Protein AF-A0A396E9T5-F1 (afdb_monomer_lite)

Structure (mmCIF, N/CA/C/O backbone):
data_AF-A0A396E9T5-F1
#
_entry.id   AF-A0A396E9T5-F1
#
loop_
_atom_site.group_PDB
_atom_site.id
_atom_site.type_symbol
_atom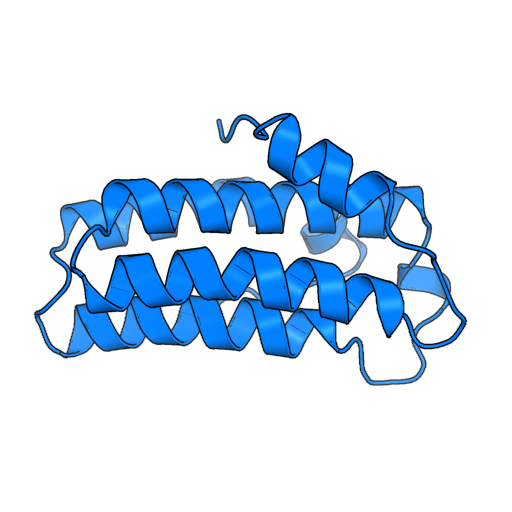_site.label_atom_id
_atom_site.label_alt_id
_atom_site.label_comp_id
_atom_site.label_asym_id
_atom_site.label_entity_id
_atom_site.label_seq_id
_atom_site.pdbx_PDB_ins_code
_atom_site.Cartn_x
_atom_site.Cartn_y
_atom_site.Cartn_z
_atom_site.occupancy
_atom_site.B_iso_or_equiv
_atom_site.auth_seq_id
_atom_site.auth_comp_id
_atom_site.auth_asym_id
_atom_site.auth_atom_id
_atom_site.pdbx_PDB_model_num
ATOM 1 N N . MET A 1 1 ? -11.640 -7.663 -6.230 1.00 77.06 1 MET A N 1
ATOM 2 C CA . MET A 1 1 ? -10.833 -7.349 -7.421 1.00 77.06 1 MET A CA 1
ATOM 3 C C . MET A 1 1 ? -10.548 -5.865 -7.459 1.00 77.06 1 MET A C 1
ATOM 5 O O . MET A 1 1 ? -11.413 -5.069 -7.816 1.00 77.06 1 MET A O 1
ATOM 9 N N . ILE A 1 2 ? -9.336 -5.508 -7.057 1.00 92.12 2 ILE A N 1
ATOM 10 C CA . ILE A 1 2 ? -8.814 -4.145 -7.080 1.00 92.12 2 ILE A CA 1
ATOM 11 C C . ILE A 1 2 ? -8.676 -3.718 -8.543 1.00 92.12 2 ILE A C 1
ATOM 13 O O . ILE A 1 2 ? -7.995 -4.376 -9.333 1.00 92.12 2 ILE A O 1
ATOM 17 N N . THR A 1 3 ? -9.341 -2.627 -8.913 1.00 94.75 3 THR A N 1
ATOM 18 C CA . THR A 1 3 ? -9.238 -2.033 -10.252 1.00 94.75 3 THR A CA 1
ATOM 19 C C . THR A 1 3 ? -8.323 -0.825 -10.173 1.00 94.75 3 THR A C 1
ATOM 21 O O . THR A 1 3 ? -8.608 0.080 -9.394 1.00 94.75 3 THR A O 1
ATOM 24 N N . ILE A 1 4 ? -7.245 -0.808 -10.959 1.00 94.25 4 ILE A N 1
ATOM 25 C CA . ILE A 1 4 ? -6.269 0.287 -10.955 1.00 94.25 4 ILE A CA 1
ATOM 26 C C . ILE A 1 4 ? -6.913 1.560 -11.514 1.00 94.25 4 ILE A C 1
ATOM 28 O O . ILE A 1 4 ? -7.526 1.551 -12.587 1.00 94.25 4 ILE A O 1
ATOM 32 N N . ASN A 1 5 ? -6.751 2.664 -10.786 1.00 94.06 5 ASN A N 1
ATOM 33 C CA . ASN A 1 5 ? -7.133 3.988 -11.254 1.00 94.06 5 ASN A CA 1
ATOM 34 C C . ASN A 1 5 ? -6.168 4.445 -12.360 1.00 94.06 5 ASN A C 1
ATOM 36 O O . ASN A 1 5 ? -4.954 4.440 -12.174 1.00 94.06 5 ASN A O 1
ATOM 40 N N . GLN A 1 6 ? -6.708 4.862 -13.505 1.00 93.94 6 GLN A N 1
ATOM 41 C CA . GLN A 1 6 ? -5.909 5.258 -14.668 1.00 93.94 6 GLN A CA 1
ATOM 42 C C . GLN A 1 6 ? -5.005 6.470 -14.404 1.00 93.94 6 GLN A C 1
ATOM 44 O O . GLN A 1 6 ? -3.943 6.562 -15.010 1.00 93.94 6 GLN A O 1
ATOM 49 N N . GLU A 1 7 ? -5.379 7.377 -13.498 1.00 91.31 7 GLU A N 1
ATOM 50 C CA . GLU A 1 7 ? -4.523 8.515 -13.142 1.00 91.31 7 GLU A CA 1
ATOM 51 C C . GLU A 1 7 ? -3.326 8.083 -12.281 1.00 91.31 7 GLU A C 1
ATOM 53 O O . GLU A 1 7 ? -2.225 8.586 -12.492 1.00 91.31 7 GLU A O 1
ATOM 58 N N . ILE A 1 8 ? -3.510 7.101 -11.385 1.00 91.75 8 ILE A N 1
ATOM 59 C CA . ILE A 1 8 ? -2.404 6.479 -10.632 1.00 91.75 8 ILE A CA 1
ATOM 60 C C . ILE A 1 8 ? -1.446 5.804 -11.614 1.00 91.75 8 ILE A C 1
ATOM 62 O O . ILE A 1 8 ? -0.253 6.095 -11.628 1.00 91.75 8 ILE A O 1
ATOM 66 N N . GLU A 1 9 ? -1.992 4.955 -12.488 1.00 93.81 9 GLU A N 1
ATOM 67 C CA . GLU A 1 9 ? -1.218 4.208 -13.480 1.00 93.81 9 GLU A CA 1
ATOM 68 C C . GLU A 1 9 ? -0.432 5.128 -14.417 1.00 93.81 9 GLU A C 1
ATOM 70 O O . GLU A 1 9 ? 0.715 4.853 -14.755 1.00 93.81 9 GLU A O 1
ATOM 75 N N . LYS A 1 10 ? -1.043 6.237 -14.842 1.00 91.94 10 LYS A N 1
ATOM 76 C CA . LYS A 1 10 ? -0.395 7.231 -15.697 1.00 91.94 10 LYS A CA 1
ATOM 77 C C . LYS A 1 10 ? 0.764 7.929 -14.987 1.00 91.94 10 LYS A C 1
ATOM 79 O O . LYS A 1 10 ? 1.768 8.198 -15.640 1.00 91.94 10 LYS A O 1
ATOM 84 N N . GLY A 1 11 ? 0.622 8.231 -13.695 1.00 88.69 11 GLY A N 1
ATOM 85 C CA . GLY A 1 11 ? 1.704 8.789 -12.883 1.00 88.69 11 GLY A CA 1
ATOM 86 C C . GLY A 1 11 ? 2.874 7.816 -12.770 1.00 88.69 11 GLY A C 1
ATOM 87 O O . GLY A 1 11 ? 4.003 8.181 -13.079 1.00 88.69 11 GLY A O 1
ATOM 88 N N . ILE A 1 12 ? 2.576 6.561 -12.427 1.00 89.19 12 ILE A N 1
ATOM 89 C CA . ILE A 1 12 ? 3.561 5.484 -12.279 1.00 89.19 12 ILE A CA 1
ATOM 90 C C . ILE A 1 12 ? 4.307 5.213 -13.590 1.00 89.19 12 ILE A C 1
ATOM 92 O O . ILE A 1 12 ? 5.528 5.280 -13.618 1.00 89.19 12 ILE A O 1
ATOM 96 N N . LYS A 1 13 ? 3.596 5.038 -14.711 1.00 88.62 13 LYS A N 1
ATOM 97 C CA . LYS A 1 13 ? 4.210 4.815 -16.035 1.00 88.62 13 LYS A CA 1
ATOM 98 C C . LYS A 1 13 ? 5.076 5.965 -16.541 1.00 88.62 13 LYS A C 1
ATOM 100 O O . LYS A 1 13 ? 5.880 5.771 -17.449 1.00 88.62 13 LYS A O 1
ATOM 105 N N . ALA A 1 14 ? 4.840 7.179 -16.053 1.00 86.12 14 ALA A N 1
ATOM 106 C CA . ALA A 1 14 ? 5.623 8.343 -16.441 1.00 86.12 14 ALA A CA 1
ATOM 107 C C . ALA A 1 14 ? 6.923 8.470 -15.634 1.00 86.12 14 ALA A C 1
ATOM 109 O O . ALA A 1 14 ? 7.765 9.294 -15.999 1.00 86.12 14 ALA A O 1
ATOM 110 N N . ALA A 1 15 ? 7.079 7.695 -14.557 1.00 84.12 15 ALA A N 1
ATOM 111 C CA . ALA A 1 15 ? 8.257 7.734 -13.712 1.00 84.12 15 ALA A CA 1
ATOM 112 C C . ALA A 1 15 ? 9.485 7.190 -14.464 1.00 84.12 15 ALA A C 1
ATOM 114 O O . ALA A 1 15 ? 9.438 6.088 -15.014 1.00 84.12 15 ALA A O 1
ATOM 115 N N . PRO A 1 16 ? 10.596 7.941 -14.511 1.00 80.31 16 PRO A N 1
ATOM 116 C CA . PRO A 1 16 ? 11.861 7.412 -14.996 1.00 80.31 16 PRO A CA 1
ATOM 117 C C . PRO A 1 16 ? 12.357 6.261 -14.114 1.00 80.31 16 PRO A C 1
ATOM 119 O O . PRO A 1 16 ? 12.379 6.380 -12.891 1.00 80.31 16 PRO A O 1
ATOM 122 N N . LEU A 1 17 ? 12.825 5.187 -14.747 1.00 76.75 17 LEU A N 1
ATOM 123 C CA . LEU A 1 17 ? 13.604 4.143 -14.084 1.00 76.75 17 LEU A CA 1
ATOM 124 C C . LEU A 1 17 ? 15.075 4.563 -14.111 1.00 76.75 17 LEU A C 1
ATOM 126 O O . LEU A 1 17 ? 15.792 4.325 -15.086 1.00 76.75 17 LEU A O 1
ATOM 130 N N . ASP A 1 18 ? 15.495 5.292 -13.083 1.00 78.25 18 ASP A N 1
ATOM 131 C CA . ASP A 1 18 ? 16.912 5.551 -12.835 1.00 78.25 18 ASP A CA 1
ATOM 132 C C . ASP A 1 18 ? 17.555 4.386 -12.059 1.00 78.25 18 ASP A C 1
ATOM 134 O O . ASP A 1 18 ? 16.871 3.459 -11.627 1.00 78.25 18 ASP A O 1
ATOM 138 N N . ALA A 1 19 ? 18.887 4.396 -11.948 1.00 73.38 19 ALA A N 1
ATOM 139 C CA . ALA A 1 19 ? 19.651 3.270 -11.402 1.00 73.38 19 ALA A CA 1
ATOM 140 C C . ALA A 1 19 ? 19.263 2.905 -9.958 1.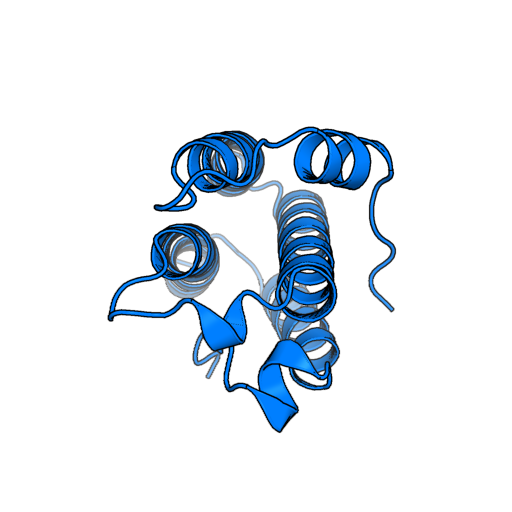00 73.38 19 ALA A C 1
ATOM 142 O O . ALA A 1 19 ? 19.372 1.737 -9.596 1.00 73.38 19 ALA A O 1
ATOM 143 N N . ASP A 1 20 ? 18.783 3.881 -9.183 1.00 74.00 20 ASP A N 1
ATOM 144 C CA . ASP A 1 20 ? 18.449 3.734 -7.762 1.00 74.00 20 ASP A CA 1
ATOM 145 C C . ASP A 1 20 ? 16.923 3.779 -7.509 1.00 74.00 20 ASP A C 1
ATOM 147 O O . ASP A 1 20 ? 16.462 3.689 -6.372 1.00 74.00 20 ASP A O 1
ATOM 151 N N . CYS A 1 21 ? 16.119 3.877 -8.576 1.00 78.31 21 CYS A N 1
ATOM 152 C CA . CYS A 1 21 ? 14.666 4.067 -8.541 1.00 78.31 21 CYS A CA 1
ATOM 153 C C . CYS A 1 21 ? 14.209 5.30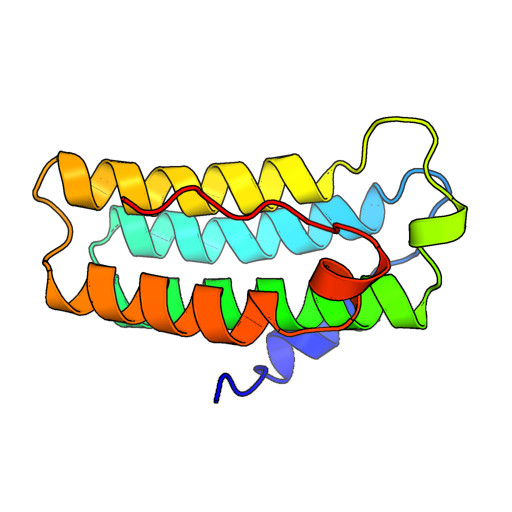3 -7.740 1.00 78.31 21 CYS A C 1
ATOM 155 O O . CYS A 1 21 ? 13.080 5.337 -7.242 1.00 78.31 21 CYS A O 1
ATOM 157 N N . ASP A 1 22 ? 15.046 6.336 -7.645 1.00 82.06 22 ASP A N 1
ATOM 158 C CA . ASP A 1 22 ? 14.768 7.559 -6.887 1.00 82.06 22 ASP A CA 1
ATOM 159 C C . ASP A 1 22 ? 13.563 8.298 -7.471 1.00 82.06 22 ASP A C 1
ATOM 161 O O . ASP A 1 22 ? 12.602 8.602 -6.759 1.00 82.06 22 ASP A O 1
ATOM 165 N N . SER A 1 23 ? 13.562 8.514 -8.789 1.00 85.00 23 SER A N 1
ATOM 166 C CA . SER A 1 23 ? 12.455 9.182 -9.482 1.00 85.00 23 SER A CA 1
ATOM 167 C C . SER A 1 23 ? 11.148 8.402 -9.340 1.00 85.00 23 SER A C 1
ATOM 169 O O . SER A 1 23 ? 10.069 8.992 -9.250 1.00 85.00 23 SER A O 1
ATOM 171 N N . PHE A 1 24 ? 11.229 7.070 -9.302 1.00 85.31 24 PHE A N 1
ATOM 172 C CA . PHE A 1 24 ? 10.057 6.229 -9.108 1.00 85.31 24 PHE A CA 1
ATOM 173 C C . PHE A 1 24 ? 9.531 6.330 -7.671 1.00 85.31 24 PHE A C 1
ATOM 175 O O . PHE A 1 24 ? 8.330 6.518 -7.459 1.00 85.31 24 PHE A O 1
ATOM 182 N N . ASN A 1 25 ? 10.427 6.326 -6.683 1.00 85.44 25 ASN A N 1
ATOM 183 C CA . ASN A 1 25 ? 10.072 6.515 -5.283 1.00 85.44 25 ASN A CA 1
ATOM 184 C C . ASN A 1 25 ? 9.488 7.903 -4.983 1.00 85.44 25 ASN A C 1
ATOM 186 O O . ASN A 1 25 ? 8.565 7.998 -4.175 1.00 85.44 25 ASN A O 1
ATOM 190 N N . GLU A 1 26 ? 9.945 8.969 -5.644 1.00 88.62 26 GLU A N 1
ATOM 191 C CA . GLU A 1 26 ? 9.333 10.301 -5.521 1.00 88.62 26 GLU A CA 1
ATOM 192 C C . GLU A 1 26 ? 7.864 10.298 -5.972 1.00 88.62 26 GLU A C 1
ATOM 194 O O . GLU A 1 26 ? 6.999 10.846 -5.282 1.00 88.62 26 GLU A O 1
ATOM 199 N N . VAL A 1 27 ? 7.560 9.636 -7.095 1.00 91.75 27 VAL A N 1
ATOM 200 C CA . VAL A 1 27 ? 6.183 9.516 -7.600 1.00 91.75 27 VAL A CA 1
ATOM 201 C C . VAL A 1 27 ? 5.309 8.738 -6.621 1.00 91.75 27 VAL A C 1
ATOM 203 O O . VAL A 1 27 ? 4.203 9.182 -6.305 1.00 91.75 27 VAL A O 1
ATOM 206 N N . ILE A 1 28 ? 5.791 7.602 -6.111 1.00 91.12 28 ILE A N 1
ATOM 207 C CA . ILE A 1 28 ? 5.023 6.804 -5.148 1.00 91.12 28 ILE A CA 1
ATOM 208 C C . ILE A 1 28 ? 4.846 7.548 -3.826 1.00 91.12 28 ILE A C 1
ATOM 210 O O . ILE A 1 28 ? 3.738 7.546 -3.298 1.00 91.12 28 ILE A O 1
ATOM 214 N N . SER A 1 29 ? 5.872 8.255 -3.347 1.00 91.25 29 SER A N 1
ATOM 215 C CA . SER A 1 29 ? 5.788 9.079 -2.135 1.00 91.25 29 SER A CA 1
ATOM 216 C C . SER A 1 29 ? 4.674 10.124 -2.253 1.00 91.25 29 SER A C 1
ATOM 218 O O . SER A 1 29 ? 3.802 10.202 -1.388 1.00 91.25 29 SER A O 1
ATOM 220 N N . ALA A 1 30 ? 4.624 10.849 -3.376 1.00 92.75 30 ALA A N 1
ATOM 221 C CA . ALA A 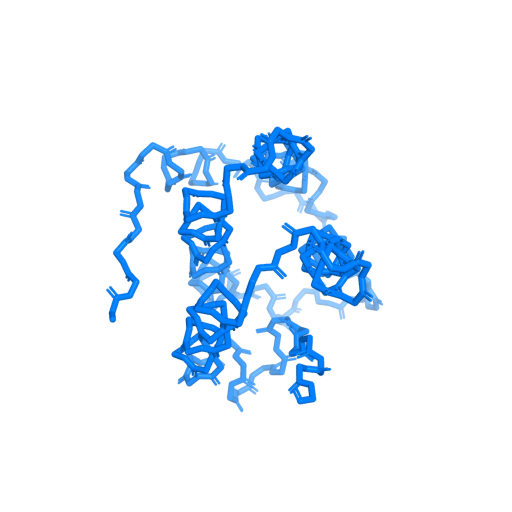1 30 ? 3.578 11.837 -3.632 1.00 92.75 30 ALA A CA 1
ATOM 222 C C . ALA A 1 30 ? 2.173 11.214 -3.724 1.00 92.75 30 ALA A C 1
ATOM 224 O O . ALA A 1 30 ? 1.187 11.827 -3.317 1.00 92.75 30 ALA A O 1
ATOM 225 N N . LEU A 1 31 ? 2.053 9.993 -4.254 1.00 93.88 31 LEU A N 1
ATOM 226 C CA . LEU A 1 31 ? 0.782 9.265 -4.270 1.00 93.88 31 LEU A CA 1
ATOM 227 C C . LEU A 1 31 ? 0.368 8.816 -2.861 1.00 93.88 31 LEU A C 1
ATOM 229 O O . LEU A 1 31 ? -0.815 8.885 -2.521 1.00 93.88 31 LEU A O 1
ATOM 233 N N . THR A 1 32 ? 1.319 8.383 -2.031 1.00 94.00 32 THR A N 1
ATOM 234 C CA . THR A 1 32 ? 1.052 7.985 -0.644 1.00 94.00 32 THR A CA 1
ATOM 235 C C . THR A 1 32 ? 0.746 9.163 0.279 1.00 94.00 32 THR A C 1
ATOM 237 O O . THR A 1 32 ? -0.010 8.974 1.228 1.00 94.00 32 THR A O 1
ATOM 240 N N . ASP A 1 33 ? 1.196 10.384 -0.032 1.00 95.12 33 ASP A N 1
ATOM 241 C CA . ASP A 1 33 ? 0.794 11.590 0.710 1.00 95.12 33 ASP A CA 1
ATOM 242 C C . ASP A 1 33 ? -0.735 11.779 0.691 1.00 95.12 33 ASP A C 1
ATOM 244 O O . ASP A 1 33 ? -1.345 12.060 1.723 1.00 95.12 33 ASP A O 1
ATOM 248 N N . TYR A 1 34 ? -1.397 11.514 -0.445 1.00 94.31 34 TYR A N 1
ATOM 249 C CA . TYR A 1 34 ? -2.866 11.543 -0.523 1.00 94.31 34 TYR A CA 1
ATOM 250 C C . TYR A 1 34 ? -3.529 10.482 0.365 1.00 94.31 34 TYR A C 1
ATOM 252 O O . TYR A 1 34 ? -4.612 10.707 0.913 1.00 94.31 34 TYR A O 1
ATOM 260 N N . VAL A 1 35 ? -2.896 9.315 0.510 1.00 96.94 35 VAL A N 1
ATOM 261 C CA . VAL A 1 35 ? -3.373 8.262 1.415 1.00 96.94 35 VAL A CA 1
ATOM 262 C C . VAL A 1 35 ? -3.250 8.732 2.862 1.00 96.94 35 VAL A C 1
ATOM 264 O O . VAL A 1 35 ? -4.201 8.604 3.633 1.00 96.94 35 VAL A O 1
ATOM 267 N N . ASP A 1 36 ? -2.110 9.320 3.214 1.00 96.25 36 ASP A N 1
ATOM 268 C CA . ASP A 1 36 ? -1.819 9.819 4.555 1.00 96.25 36 ASP A CA 1
ATOM 269 C C . ASP A 1 36 ? -2.773 10.939 4.982 1.00 96.25 36 ASP A C 1
ATOM 271 O O . ASP A 1 36 ? -3.285 10.928 6.106 1.00 96.25 36 ASP A O 1
ATOM 275 N N . GLU A 1 37 ? -3.064 11.876 4.079 1.00 97.31 37 GLU A N 1
ATOM 276 C CA . GLU A 1 37 ? -4.078 12.913 4.282 1.00 97.31 37 GLU A CA 1
ATOM 277 C C . GLU A 1 37 ? -5.470 12.304 4.493 1.00 97.31 37 GLU A C 1
ATOM 279 O O . GLU A 1 37 ? -6.207 12.722 5.391 1.00 97.31 37 GLU A O 1
ATOM 284 N N . GLY A 1 38 ? -5.815 11.274 3.714 1.00 97.88 38 GLY A N 1
ATOM 285 C CA . GLY A 1 38 ? -7.064 10.530 3.861 1.00 97.88 38 GLY A CA 1
ATOM 286 C C . GLY A 1 38 ? -7.189 9.848 5.225 1.00 97.88 38 GLY A C 1
ATOM 287 O O . GLY A 1 38 ? -8.233 9.960 5.871 1.00 97.88 38 GLY A O 1
ATOM 288 N N . ILE A 1 39 ? -6.117 9.208 5.702 1.00 97.81 39 ILE A N 1
ATOM 289 C CA . ILE A 1 39 ? -6.045 8.612 7.045 1.00 97.81 39 ILE A CA 1
ATOM 290 C C . ILE A 1 39 ? -6.240 9.693 8.113 1.00 97.81 39 ILE A C 1
ATOM 292 O O . ILE A 1 39 ? -7.082 9.536 8.997 1.00 97.81 39 ILE A O 1
ATOM 296 N N . ALA A 1 40 ? -5.509 10.808 8.021 1.00 97.12 40 ALA A N 1
ATOM 297 C CA . ALA A 1 40 ? -5.595 11.904 8.987 1.00 97.12 40 ALA A CA 1
ATOM 298 C C . ALA A 1 40 ? -6.993 12.551 9.034 1.00 97.12 40 ALA A C 1
ATOM 300 O O . ALA A 1 40 ? -7.437 12.997 10.093 1.00 97.12 40 ALA A O 1
ATOM 301 N N . ALA A 1 41 ? -7.700 12.574 7.902 1.00 97.75 41 ALA A N 1
ATOM 302 C CA . ALA A 1 41 ? -9.071 13.063 7.793 1.00 97.75 41 ALA A CA 1
ATOM 303 C C . ALA A 1 41 ? -10.142 12.022 8.186 1.00 97.75 41 ALA A C 1
ATOM 305 O O . ALA A 1 41 ? -11.329 12.353 8.207 1.00 97.75 41 ALA A O 1
ATOM 306 N N . GLY A 1 42 ? -9.759 10.774 8.484 1.00 97.31 42 GLY A N 1
ATOM 307 C CA . GLY A 1 42 ? -10.684 9.677 8.792 1.00 97.31 42 GLY A CA 1
ATOM 308 C 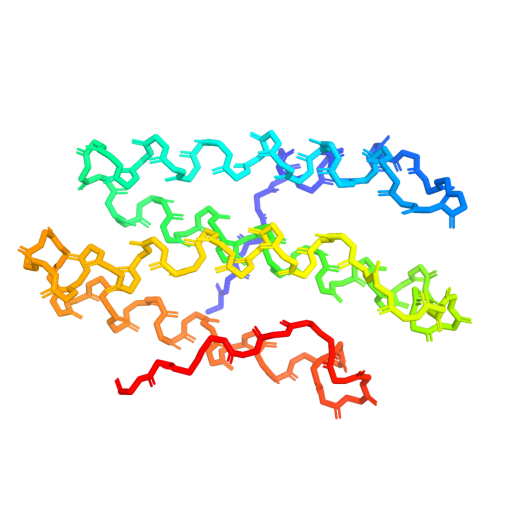C . GLY A 1 42 ? -11.443 9.126 7.577 1.00 97.31 42 GLY A C 1
ATOM 309 O O . GLY A 1 42 ? -12.460 8.449 7.735 1.00 97.31 42 GLY A O 1
ATOM 310 N N . ILE A 1 43 ? -10.974 9.405 6.358 1.00 97.88 43 ILE A N 1
ATOM 311 C CA . ILE A 1 43 ? -11.579 8.974 5.088 1.00 97.88 43 ILE A CA 1
ATOM 312 C C . ILE A 1 43 ? -10.988 7.612 4.687 1.00 97.88 43 ILE A C 1
ATOM 314 O O . ILE A 1 43 ? -10.305 7.469 3.672 1.00 97.88 43 ILE A O 1
ATOM 318 N N . PHE A 1 44 ? -11.225 6.599 5.521 1.00 98.00 44 PHE A N 1
ATOM 319 C CA . PHE A 1 44 ? -10.558 5.299 5.399 1.00 98.00 44 PHE A CA 1
ATOM 320 C C . PHE A 1 44 ? -10.924 4.529 4.130 1.00 98.00 44 PHE A C 1
ATOM 322 O O . PHE A 1 44 ? -10.028 3.986 3.495 1.00 98.00 44 PHE A O 1
ATOM 329 N N . GLU A 1 45 ? -12.196 4.510 3.722 1.00 97.19 45 GLU A N 1
ATOM 330 C CA . GLU A 1 45 ? -12.635 3.747 2.542 1.00 97.19 45 GLU A CA 1
ATOM 331 C C . GLU A 1 45 ? -11.845 4.135 1.283 1.00 97.19 45 GLU A C 1
ATOM 333 O O . GLU A 1 45 ? -11.240 3.280 0.630 1.00 97.19 45 GLU A O 1
ATOM 338 N N . SER A 1 46 ? -11.814 5.435 0.974 1.00 96.69 46 SER A N 1
ATOM 339 C CA . SER A 1 46 ? -11.106 5.967 -0.191 1.00 96.69 46 SER A CA 1
ATOM 340 C C . SER A 1 46 ? -9.594 5.823 -0.050 1.00 96.69 46 SER A C 1
ATOM 342 O O . SER A 1 46 ? -8.934 5.471 -1.023 1.00 96.69 46 SER A O 1
ATOM 344 N N . ALA A 1 47 ? -9.041 6.055 1.147 1.00 97.88 47 ALA A N 1
ATOM 345 C CA . ALA A 1 47 ? -7.608 5.916 1.393 1.00 97.88 47 ALA A CA 1
ATOM 346 C C . ALA A 1 47 ? -7.136 4.467 1.182 1.00 97.88 47 ALA A C 1
ATOM 348 O O . ALA A 1 47 ? -6.129 4.240 0.515 1.00 97.88 47 ALA A O 1
ATOM 349 N N . ILE A 1 48 ? -7.893 3.482 1.680 1.00 97.38 48 ILE A N 1
ATOM 350 C CA . ILE A 1 48 ? -7.610 2.053 1.490 1.00 97.38 48 ILE A CA 1
ATOM 351 C C . ILE A 1 48 ? -7.686 1.689 0.009 1.00 97.38 48 ILE A C 1
ATOM 353 O O . ILE A 1 48 ? -6.776 1.045 -0.511 1.00 97.38 48 ILE A O 1
ATOM 357 N N . GLN A 1 49 ? -8.746 2.107 -0.693 1.00 97.19 49 GLN A N 1
ATOM 358 C CA . GLN A 1 49 ? -8.873 1.839 -2.128 1.00 97.19 49 GLN A CA 1
ATOM 359 C C . GLN A 1 49 ? -7.693 2.415 -2.914 1.00 97.19 49 GLN A C 1
ATOM 361 O O . GLN A 1 49 ? -7.126 1.717 -3.752 1.00 97.19 49 GLN A O 1
ATOM 366 N N . TYR A 1 50 ? -7.305 3.656 -2.622 1.00 97.06 50 TYR A N 1
ATOM 367 C CA . TYR A 1 50 ? -6.206 4.332 -3.303 1.00 97.06 50 TYR A CA 1
ATOM 368 C C . TYR A 1 50 ? -4.864 3.640 -3.030 1.00 97.06 50 TYR A C 1
ATOM 370 O O . TYR A 1 50 ? -4.135 3.323 -3.967 1.00 97.06 50 TYR A O 1
ATOM 378 N N . TYR A 1 51 ? -4.583 3.299 -1.769 1.00 96.06 51 TYR A N 1
ATOM 379 C CA . TYR A 1 51 ? -3.385 2.552 -1.378 1.00 96.06 51 TYR A CA 1
ATOM 380 C C . TYR A 1 51 ? -3.273 1.201 -2.096 1.00 96.06 51 TYR A C 1
ATOM 382 O O . TYR A 1 51 ? -2.243 0.894 -2.690 1.00 96.06 51 TYR A O 1
ATOM 390 N N . LEU A 1 52 ? -4.352 0.413 -2.110 1.00 95.50 52 LEU A N 1
ATOM 391 C CA . LEU A 1 52 ? -4.372 -0.893 -2.773 1.00 95.50 52 LEU A CA 1
ATOM 392 C C . LEU A 1 52 ? -4.182 -0.780 -4.292 1.00 95.50 52 LEU A C 1
ATOM 394 O O . LEU A 1 52 ? -3.595 -1.666 -4.910 1.00 95.50 52 LEU A O 1
ATOM 398 N N . GLN A 1 53 ? -4.666 0.300 -4.909 1.00 96.44 53 GLN A N 1
ATOM 399 C CA . GLN A 1 53 ? -4.446 0.570 -6.330 1.00 96.44 53 GLN A CA 1
ATOM 400 C C . GLN A 1 53 ? -2.987 0.919 -6.634 1.00 96.44 53 GLN A C 1
ATOM 402 O O . GLN A 1 53 ? -2.460 0.418 -7.627 1.00 96.44 53 GLN A O 1
ATOM 407 N N . ILE A 1 54 ? -2.347 1.737 -5.789 1.00 94.75 54 ILE A N 1
ATOM 408 C CA . ILE A 1 54 ? -0.912 2.040 -5.886 1.00 94.75 54 ILE A CA 1
ATOM 409 C C . ILE A 1 54 ? -0.118 0.744 -5.757 1.00 94.75 54 ILE A C 1
ATOM 411 O O . ILE A 1 54 ? 0.646 0.412 -6.658 1.00 94.75 54 ILE A O 1
ATOM 415 N N . LEU A 1 55 ? -0.354 -0.019 -4.685 1.00 93.44 55 LEU A N 1
ATOM 416 C CA . LEU A 1 55 ? 0.377 -1.250 -4.406 1.00 93.44 55 LEU A CA 1
ATOM 417 C C . LEU A 1 55 ? 0.236 -2.251 -5.559 1.00 93.44 55 LEU A C 1
ATOM 419 O O . LEU A 1 55 ? 1.235 -2.758 -6.052 1.00 93.44 55 LEU A O 1
ATOM 423 N N . LYS A 1 56 ? -0.984 -2.461 -6.070 1.00 93.75 56 LYS A N 1
ATOM 424 C CA . LYS A 1 56 ? -1.213 -3.336 -7.227 1.00 93.75 56 LYS A CA 1
ATOM 425 C C . LYS A 1 56 ? -0.479 -2.866 -8.485 1.00 93.75 56 LYS A C 1
ATOM 427 O O . LYS A 1 56 ? 0.038 -3.706 -9.212 1.00 93.75 56 LYS A O 1
ATOM 432 N N . SER A 1 57 ? -0.461 -1.562 -8.767 1.00 93.94 57 SER A N 1
ATOM 433 C CA . SER A 1 57 ? 0.264 -1.025 -9.926 1.00 93.94 57 SER A CA 1
ATOM 434 C C . SER A 1 57 ? 1.771 -1.230 -9.762 1.00 93.94 57 SER A C 1
ATOM 436 O O . SER A 1 57 ? 2.395 -1.822 -10.638 1.00 93.94 57 SER A O 1
ATOM 438 N N . VAL A 1 58 ? 2.338 -0.866 -8.606 1.00 91.06 58 VAL A N 1
ATOM 439 C CA . VAL A 1 58 ? 3.767 -1.064 -8.307 1.00 91.06 58 VAL A CA 1
ATOM 440 C C . VAL A 1 58 ? 4.161 -2.535 -8.433 1.00 91.06 58 VAL A C 1
ATOM 442 O O . VAL A 1 58 ? 5.177 -2.833 -9.044 1.00 91.06 58 VAL A O 1
ATOM 445 N N . SER A 1 59 ? 3.343 -3.470 -7.943 1.00 90.38 59 SER A N 1
ATOM 446 C CA . SER A 1 59 ? 3.617 -4.905 -8.080 1.00 90.38 59 SER A CA 1
ATOM 447 C C . SER A 1 59 ? 3.610 -5.407 -9.527 1.00 90.38 59 SER A C 1
ATOM 449 O O . SER A 1 59 ? 4.296 -6.378 -9.822 1.00 90.38 59 SER A O 1
ATOM 451 N N . ILE A 1 60 ? 2.843 -4.786 -10.428 1.00 92.00 60 ILE A N 1
ATOM 452 C CA . ILE A 1 60 ? 2.895 -5.114 -11.862 1.00 92.00 60 ILE A CA 1
ATOM 453 C C . ILE A 1 60 ? 4.209 -4.606 -12.457 1.00 92.00 60 ILE A C 1
ATOM 455 O O . ILE A 1 60 ? 4.949 -5.395 -13.034 1.00 92.00 60 ILE A O 1
ATOM 459 N N . HIS A 1 61 ? 4.523 -3.322 -12.259 1.00 89.50 61 HIS A N 1
ATOM 460 C CA . HIS A 1 61 ? 5.746 -2.703 -12.793 1.00 89.50 61 HIS A CA 1
ATOM 461 C C . HIS A 1 61 ? 7.011 -3.353 -12.237 1.00 89.50 61 HIS A C 1
ATOM 463 O O . HIS A 1 61 ? 7.966 -3.574 -12.966 1.00 89.50 61 HIS A O 1
ATOM 469 N N . PHE A 1 62 ? 6.982 -3.791 -10.981 1.00 87.44 62 PHE A N 1
ATOM 470 C CA . PHE A 1 62 ? 8.057 -4.578 -10.396 1.00 87.44 62 PHE A CA 1
ATOM 471 C C . PHE A 1 62 ? 8.456 -5.800 -11.237 1.00 87.44 62 PHE A C 1
ATOM 473 O O . PHE A 1 62 ? 9.642 -6.070 -11.427 1.00 87.44 62 PHE A O 1
ATOM 480 N N . VAL A 1 63 ? 7.464 -6.549 -11.722 1.00 90.06 63 VAL A N 1
ATOM 481 C CA . VAL A 1 63 ? 7.699 -7.739 -12.542 1.00 90.06 63 VAL A CA 1
ATOM 482 C C . VAL A 1 63 ? 8.017 -7.335 -13.978 1.00 90.06 63 VAL A C 1
ATOM 484 O O . VAL A 1 63 ? 9.013 -7.792 -14.532 1.00 90.06 63 VAL A O 1
ATOM 487 N N . ASP A 1 64 ? 7.200 -6.458 -14.565 1.00 90.94 64 ASP A N 1
ATOM 488 C CA . ASP A 1 64 ? 7.311 -6.065 -15.974 1.00 90.94 64 ASP A CA 1
ATOM 489 C C . ASP A 1 64 ? 8.659 -5.391 -16.284 1.00 90.94 64 ASP A C 1
ATOM 491 O O . ASP A 1 64 ? 9.268 -5.672 -17.320 1.00 90.94 64 ASP A O 1
ATOM 495 N N . ASP A 1 65 ? 9.162 -4.566 -15.364 1.00 86.19 65 ASP A N 1
ATOM 496 C CA . ASP A 1 65 ? 10.442 -3.865 -15.494 1.00 86.19 65 ASP A CA 1
ATOM 497 C C . ASP A 1 65 ? 11.631 -4.698 -14.983 1.00 86.19 65 ASP A C 1
ATOM 499 O O . ASP A 1 65 ? 12.765 -4.216 -14.932 1.00 86.19 65 ASP A O 1
ATOM 503 N N . CYS A 1 66 ? 11.388 -5.968 -14.631 1.00 87.06 66 CYS A N 1
ATOM 504 C CA . CYS A 1 66 ? 12.381 -6.906 -14.108 1.00 87.06 66 CYS A CA 1
ATOM 505 C C . CYS A 1 66 ? 13.133 -6.353 -12.893 1.00 87.06 66 CYS A C 1
ATOM 507 O O . CYS A 1 66 ? 14.313 -6.648 -12.710 1.00 87.06 66 CYS A O 1
ATOM 509 N N . HIS A 1 67 ? 12.471 -5.548 -12.051 1.00 82.00 67 HIS A N 1
ATOM 510 C CA . HIS A 1 67 ? 13.118 -4.908 -10.908 1.00 82.00 67 HIS A CA 1
ATOM 511 C C . HIS A 1 67 ? 13.811 -5.936 -10.008 1.00 82.00 67 HIS A C 1
ATOM 513 O O . HIS A 1 67 ? 14.890 -5.648 -9.495 1.00 82.00 67 HIS A O 1
ATOM 519 N N . TYR A 1 68 ? 13.260 -7.153 -9.902 1.00 80.12 68 TYR A N 1
ATOM 520 C CA . TYR A 1 68 ? 13.840 -8.285 -9.168 1.00 80.12 68 TYR A CA 1
ATOM 521 C C . TYR A 1 68 ? 15.295 -8.631 -9.550 1.00 80.12 68 TYR A C 1
ATOM 523 O O . TYR A 1 68 ? 16.003 -9.203 -8.723 1.00 80.12 68 TYR A O 1
ATOM 531 N N . ASP A 1 69 ? 15.763 -8.267 -10.750 1.00 79.88 69 ASP A N 1
ATOM 532 C CA . ASP A 1 69 ? 17.136 -8.512 -11.220 1.00 79.88 69 ASP A CA 1
ATOM 533 C C . ASP A 1 69 ? 18.139 -7.419 -10.796 1.00 79.88 69 ASP A C 1
ATOM 535 O O . ASP A 1 69 ? 19.350 -7.598 -10.948 1.00 79.88 69 ASP A O 1
ATOM 539 N N . TYR A 1 70 ? 17.658 -6.286 -10.271 1.00 70.19 70 TYR A N 1
ATOM 540 C CA . TYR A 1 70 ? 18.462 -5.085 -10.003 1.00 70.19 70 TYR A CA 1
ATOM 541 C C . TYR A 1 70 ? 18.737 -4.836 -8.510 1.00 70.19 70 TYR A C 1
ATOM 543 O O . TYR A 1 70 ? 19.340 -3.821 -8.162 1.00 70.19 70 TYR A O 1
ATOM 551 N N . PHE A 1 71 ? 18.330 -5.743 -7.616 1.00 60.19 71 PHE A N 1
ATOM 552 C CA . PHE A 1 71 ? 18.430 -5.520 -6.171 1.00 60.19 71 PHE A CA 1
ATOM 553 C C . PHE A 1 71 ? 19.808 -5.804 -5.576 1.00 60.19 71 PHE A C 1
ATOM 555 O O . PHE A 1 71 ? 20.124 -6.945 -5.248 1.00 60.19 71 PHE A O 1
ATOM 562 N N . ASP A 1 72 ? 20.560 -4.729 -5.329 1.00 55.75 72 ASP A N 1
ATOM 563 C CA . ASP A 1 72 ? 21.492 -4.631 -4.200 1.00 55.75 72 ASP A CA 1
ATOM 564 C C . ASP A 1 72 ? 20.721 -3.987 -3.016 1.00 55.75 72 ASP A C 1
ATOM 566 O O . ASP A 1 72 ? 20.512 -2.780 -2.925 1.00 55.75 72 ASP A O 1
ATOM 570 N N . ASP A 1 73 ? 20.211 -4.845 -2.137 1.00 53.78 73 ASP A N 1
ATOM 571 C CA . ASP A 1 73 ? 19.878 -4.640 -0.719 1.00 53.78 73 ASP A CA 1
ATOM 572 C C . ASP A 1 73 ? 18.843 -3.596 -0.230 1.00 53.78 73 ASP A C 1
ATOM 574 O O . ASP A 1 73 ? 18.473 -3.689 0.945 1.00 53.78 73 ASP A O 1
ATOM 578 N N . MET A 1 74 ? 18.311 -2.642 -1.015 1.00 59.09 74 MET A N 1
ATOM 579 C CA . MET A 1 74 ? 17.303 -1.712 -0.453 1.00 59.09 74 MET A CA 1
ATOM 580 C C . MET A 1 74 ? 16.382 -1.014 -1.474 1.00 59.09 74 MET A C 1
ATOM 582 O O . MET A 1 74 ? 16.640 0.116 -1.881 1.00 59.09 74 MET A O 1
ATOM 586 N N . TYR A 1 75 ? 15.251 -1.629 -1.841 1.00 68.38 75 TYR A N 1
ATOM 587 C CA . TYR A 1 75 ? 14.230 -0.928 -2.633 1.00 68.38 75 TYR A CA 1
ATOM 588 C C . TYR A 1 75 ? 13.487 0.093 -1.770 1.00 68.38 75 TYR A C 1
ATOM 590 O O . TYR A 1 75 ? 12.727 -0.255 -0.865 1.00 68.38 75 TYR A O 1
ATOM 598 N N . SER A 1 76 ? 13.707 1.374 -2.050 1.00 67.56 76 SER A N 1
ATOM 599 C CA . SER A 1 76 ? 13.132 2.506 -1.310 1.00 67.56 76 SER A CA 1
ATOM 600 C C . SER A 1 76 ? 11.601 2.462 -1.224 1.00 67.56 76 SER A C 1
ATOM 602 O O . SER A 1 76 ? 11.021 2.822 -0.197 1.00 67.56 76 SER A O 1
ATOM 604 N N . LEU A 1 77 ? 10.953 1.932 -2.260 1.00 78.31 77 LEU A N 1
ATOM 605 C CA . LEU A 1 77 ? 9.501 1.804 -2.348 1.00 78.31 77 LEU A CA 1
ATOM 606 C C . LEU A 1 77 ? 8.895 0.870 -1.301 1.00 78.31 77 LEU A C 1
ATOM 608 O O . LEU A 1 77 ? 7.755 1.094 -0.887 1.00 78.31 77 LEU A O 1
ATOM 612 N N . ASP A 1 78 ? 9.649 -0.118 -0.820 1.00 77.88 78 ASP A N 1
ATOM 613 C CA . ASP A 1 78 ? 9.172 -1.044 0.211 1.00 77.88 78 ASP A CA 1
ATOM 614 C C . ASP A 1 78 ? 8.911 -0.297 1.506 1.00 77.88 78 ASP A C 1
ATOM 616 O O . ASP A 1 78 ? 7.859 -0.462 2.119 1.00 77.88 78 ASP A O 1
ATOM 620 N N . TYR A 1 79 ? 9.832 0.592 1.879 1.00 79.62 79 TYR A N 1
ATOM 621 C CA . TYR A 1 79 ? 9.704 1.419 3.072 1.00 79.62 79 TYR A CA 1
ATOM 622 C C . TYR A 1 79 ? 8.541 2.397 2.951 1.00 79.62 79 TYR A C 1
ATOM 624 O O . TYR A 1 79 ? 7.783 2.554 3.907 1.00 79.62 79 TYR A O 1
ATOM 632 N N . THR A 1 80 ? 8.372 3.024 1.785 1.00 86.19 80 THR A N 1
ATOM 633 C CA . THR A 1 80 ? 7.276 3.966 1.528 1.00 86.19 80 THR A CA 1
ATOM 634 C C . THR A 1 80 ? 5.919 3.270 1.669 1.00 86.19 80 THR A C 1
ATOM 636 O O . THR A 1 80 ? 5.078 3.686 2.469 1.00 86.19 80 THR A O 1
ATOM 639 N N . LEU A 1 81 ? 5.723 2.147 0.971 1.00 89.81 81 LEU A N 1
ATOM 640 C CA . LEU A 1 81 ? 4.467 1.393 0.998 1.00 89.81 81 LEU A CA 1
ATOM 641 C C . LEU A 1 81 ? 4.209 0.730 2.359 1.00 89.81 81 LEU A C 1
ATOM 643 O O . LEU A 1 81 ? 3.056 0.682 2.804 1.00 89.81 81 LEU A O 1
ATOM 647 N N . GLN A 1 82 ? 5.258 0.257 3.042 1.00 88.62 82 GLN A N 1
ATOM 648 C CA . GLN A 1 82 ? 5.182 -0.259 4.409 1.00 88.62 82 GLN A CA 1
ATOM 649 C C . GLN A 1 82 ? 4.731 0.828 5.383 1.00 88.62 82 GLN A C 1
ATOM 651 O O . GLN A 1 82 ? 3.796 0.610 6.155 1.00 88.62 82 GLN A O 1
ATOM 656 N N . TYR A 1 83 ? 5.367 1.999 5.344 1.00 90.00 83 TYR A N 1
ATOM 657 C CA . TYR A 1 83 ? 5.077 3.095 6.261 1.00 90.00 83 TYR A CA 1
ATOM 658 C C . TYR A 1 83 ? 3.619 3.554 6.149 1.00 90.00 83 TYR A C 1
ATOM 660 O O . TYR A 1 83 ? 2.949 3.764 7.163 1.00 90.00 83 TYR A O 1
ATOM 668 N N . THR A 1 84 ? 3.086 3.635 4.927 1.00 92.88 84 THR A N 1
ATOM 669 C CA . THR A 1 84 ? 1.668 3.944 4.706 1.00 92.88 84 THR A CA 1
ATOM 670 C C . THR A 1 84 ? 0.749 2.845 5.247 1.00 92.88 84 THR A C 1
ATOM 672 O O . THR A 1 84 ? -0.235 3.152 5.923 1.00 92.88 84 THR A O 1
ATOM 675 N N . CYS A 1 85 ? 1.069 1.561 5.044 1.00 93.69 85 CYS A N 1
ATOM 676 C CA . CYS A 1 85 ? 0.285 0.475 5.640 1.00 93.69 85 CYS A CA 1
ATOM 677 C C . CYS A 1 85 ? 0.279 0.527 7.179 1.00 93.69 85 CYS A C 1
ATOM 679 O O . CYS A 1 85 ? -0.767 0.378 7.819 1.00 93.69 85 CYS A O 1
ATOM 681 N N . GLU A 1 86 ? 1.435 0.782 7.794 1.00 93.31 86 GLU A N 1
ATOM 682 C CA . GLU A 1 86 ? 1.569 0.874 9.249 1.00 93.31 86 GLU A CA 1
ATOM 683 C C . GLU A 1 86 ? 0.709 1.993 9.846 1.00 93.31 86 GLU A C 1
ATOM 685 O O . GLU A 1 86 ? 0.220 1.856 10.970 1.00 93.31 86 GLU A O 1
ATOM 690 N N . LYS A 1 87 ? 0.441 3.067 9.094 1.00 95.38 87 LYS A N 1
ATOM 691 C CA . LYS A 1 87 ? -0.491 4.122 9.518 1.00 95.38 87 LYS A CA 1
ATOM 692 C C . LYS A 1 87 ? -1.935 3.642 9.584 1.00 95.38 87 LYS A C 1
ATOM 694 O O . LYS A 1 87 ? -2.620 3.993 10.543 1.00 95.38 87 LYS A O 1
ATOM 699 N N . PHE A 1 88 ? -2.391 2.806 8.649 1.00 96.12 88 PHE A N 1
ATOM 700 C CA . PHE A 1 88 ? -3.712 2.179 8.762 1.00 96.12 88 PHE A CA 1
ATOM 701 C C . PHE A 1 88 ? -3.792 1.262 9.983 1.00 96.12 88 PHE A C 1
ATOM 703 O O . PHE A 1 88 ? -4.746 1.341 10.756 1.00 96.12 88 PHE A O 1
ATOM 710 N N . ILE A 1 89 ? -2.769 0.428 10.198 1.00 94.88 89 ILE A N 1
ATOM 711 C CA . ILE A 1 89 ? -2.705 -0.468 11.362 1.00 94.88 89 ILE A CA 1
ATOM 712 C C . ILE A 1 89 ? -2.716 0.341 12.662 1.00 94.88 89 ILE A C 1
ATOM 714 O O . ILE A 1 89 ? -3.420 -0.006 13.611 1.00 94.88 89 ILE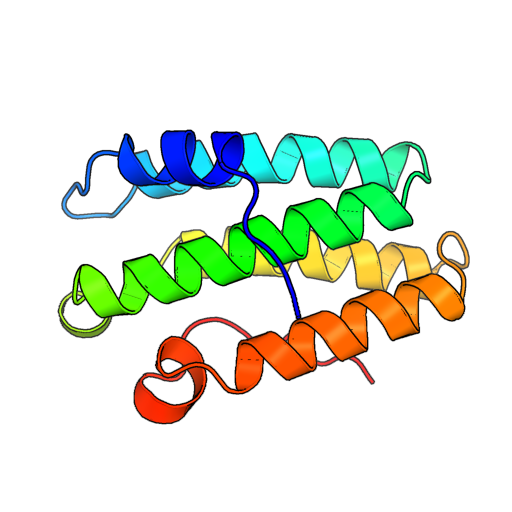 A O 1
ATOM 718 N N . LYS A 1 90 ? -1.966 1.443 12.714 1.00 95.50 90 LYS A N 1
ATOM 719 C CA . LYS A 1 90 ? -1.969 2.359 13.853 1.00 95.50 90 LYS A CA 1
ATOM 720 C C . LYS A 1 90 ? -3.354 2.968 14.076 1.00 95.50 90 LYS A C 1
ATOM 722 O O . LYS A 1 90 ? -3.850 2.899 15.196 1.00 95.50 90 LYS A O 1
ATOM 727 N N . ALA A 1 91 ? -3.992 3.497 13.031 1.00 96.75 91 ALA A N 1
ATOM 728 C CA . ALA A 1 91 ? -5.331 4.076 13.121 1.00 96.75 91 ALA A CA 1
ATOM 729 C C . ALA A 1 91 ? -6.368 3.057 13.625 1.00 96.75 91 ALA A C 1
ATOM 731 O O . ALA A 1 91 ? -7.234 3.400 14.430 1.00 96.75 91 ALA A O 1
ATOM 732 N N . TYR A 1 92 ? -6.256 1.792 13.214 1.00 96.88 92 TYR A N 1
ATOM 733 C CA . TYR A 1 92 ? -7.077 0.701 13.744 1.00 96.88 92 TYR A CA 1
ATOM 734 C C . TYR A 1 92 ? -6.819 0.446 15.230 1.00 96.88 92 TYR A C 1
ATOM 736 O O . TYR A 1 92 ? -7.744 0.481 16.040 1.00 96.88 92 TYR A O 1
ATOM 744 N N . ASN A 1 93 ? -5.554 0.260 15.612 1.00 95.69 93 ASN A N 1
ATOM 745 C CA . ASN A 1 93 ? -5.173 -0.024 16.996 1.00 95.69 93 ASN A CA 1
ATOM 746 C C . ASN A 1 93 ? -5.529 1.120 17.963 1.00 95.69 93 ASN A C 1
ATOM 748 O O . ASN A 1 93 ? -5.781 0.876 19.142 1.00 95.69 93 ASN A O 1
ATOM 752 N N . GLU A 1 94 ? -5.552 2.362 17.476 1.00 96.94 94 GLU A N 1
ATOM 753 C CA . GLU A 1 94 ? -5.949 3.552 18.238 1.00 96.94 94 GLU A CA 1
ATOM 754 C C . GLU A 1 94 ? -7.473 3.792 18.241 1.00 96.94 94 GLU A C 1
ATOM 756 O O . GLU A 1 94 ? -7.942 4.748 18.859 1.00 96.94 94 GLU A O 1
ATOM 761 N N . GLY A 1 95 ? -8.261 2.932 17.583 1.00 97.00 95 GLY A N 1
ATOM 762 C CA . GLY A 1 95 ? -9.724 3.018 17.529 1.00 97.00 95 GLY A CA 1
ATOM 763 C C . GLY A 1 95 ? -10.266 4.120 16.614 1.00 97.00 95 GLY A C 1
ATOM 764 O O . GLY A 1 95 ? -11.435 4.487 16.721 1.00 97.00 95 GLY A O 1
ATOM 765 N N . GLN A 1 96 ? -9.427 4.670 15.733 1.00 97.69 96 GLN A N 1
ATOM 766 C CA . GLN A 1 96 ? -9.813 5.676 14.739 1.00 97.69 96 GLN A CA 1
ATOM 767 C C . GLN A 1 96 ? -10.447 5.020 13.506 1.00 97.69 96 GLN A C 1
ATOM 769 O O . GLN A 1 96 ? -11.395 5.560 12.942 1.00 97.69 96 GLN A O 1
ATOM 774 N N . MET A 1 97 ? -9.941 3.847 13.114 1.00 97.50 97 MET A N 1
ATOM 775 C CA . MET A 1 97 ? -10.479 3.018 12.034 1.00 97.50 97 MET A CA 1
ATOM 776 C C . MET A 1 97 ? -11.332 1.879 12.613 1.00 97.50 97 MET A C 1
ATOM 778 O O . MET A 1 97 ? -10.951 1.270 13.610 1.00 97.50 97 MET A O 1
ATOM 782 N N . ASN A 1 98 ? -12.482 1.587 11.999 1.00 97.19 98 ASN A N 1
ATOM 783 C CA . ASN A 1 98 ? -13.372 0.503 12.430 1.00 97.19 98 ASN A CA 1
ATOM 784 C C . ASN A 1 98 ? -12.982 -0.863 11.820 1.00 97.19 98 ASN A C 1
ATOM 786 O O . ASN A 1 98 ? -12.126 -0.947 10.936 1.00 97.19 98 ASN A O 1
ATOM 790 N N . ASP A 1 99 ? -13.637 -1.930 12.288 1.00 97.50 99 ASP A N 1
ATOM 791 C CA . ASP A 1 99 ? -13.389 -3.301 11.820 1.00 97.50 99 ASP A CA 1
ATOM 792 C C . ASP A 1 99 ? -13.707 -3.495 10.329 1.00 97.50 99 ASP A C 1
ATOM 794 O O . ASP A 1 99 ? -12.980 -4.217 9.651 1.00 97.50 99 ASP A O 1
ATOM 798 N N . ASP A 1 100 ? -14.739 -2.833 9.796 1.00 97.50 100 ASP A N 1
ATOM 799 C CA . ASP A 1 100 ? -15.130 -2.968 8.385 1.00 97.50 100 ASP A CA 1
ATOM 800 C C . ASP A 1 100 ? -14.002 -2.501 7.451 1.00 97.50 100 ASP A C 1
ATOM 802 O O . ASP A 1 100 ? -13.639 -3.197 6.500 1.00 97.50 100 ASP A O 1
ATOM 806 N N . TYR A 1 101 ? -13.384 -1.358 7.760 1.00 97.88 101 TYR A N 1
ATOM 807 C CA . TYR A 1 101 ? -12.235 -0.846 7.014 1.00 97.88 101 TYR A CA 1
ATOM 808 C C . TYR A 1 101 ? -10.987 -1.716 7.207 1.00 97.88 101 TYR A C 1
ATOM 810 O O . TYR A 1 101 ? -10.232 -1.936 6.260 1.00 97.88 101 TYR A O 1
ATOM 818 N N . TYR A 1 102 ? -10.775 -2.273 8.403 1.00 96.25 102 TYR A N 1
ATOM 819 C CA . TYR A 1 102 ? -9.679 -3.218 8.625 1.00 96.25 102 TYR A CA 1
ATOM 820 C C . TYR A 1 102 ? -9.840 -4.495 7.786 1.00 96.25 102 TYR A C 1
ATOM 822 O O . TYR A 1 102 ? -8.878 -4.949 7.162 1.00 96.25 102 TYR A O 1
ATOM 830 N N . VAL A 1 103 ? -11.058 -5.045 7.714 1.00 96.12 103 VAL A N 1
ATOM 831 C CA . VAL A 1 103 ? -11.389 -6.191 6.855 1.00 96.12 103 VAL A CA 1
ATOM 832 C C . VAL A 1 103 ? -11.180 -5.838 5.385 1.00 96.12 103 VAL A C 1
ATOM 834 O O . VAL A 1 103 ? -10.522 -6.600 4.681 1.00 96.12 103 VAL A O 1
ATOM 837 N N . GLN A 1 104 ? -11.642 -4.667 4.936 1.00 96.06 104 GLN A N 1
ATOM 838 C CA . GLN A 1 104 ? -11.436 -4.197 3.564 1.00 96.06 104 GLN A CA 1
ATOM 839 C C . GLN A 1 104 ? -9.945 -4.142 3.194 1.00 96.06 104 GLN A C 1
ATOM 841 O O . GLN A 1 104 ? -9.548 -4.641 2.138 1.00 96.06 104 GLN A O 1
ATOM 846 N N . LEU A 1 105 ? -9.112 -3.556 4.059 1.00 95.62 105 LEU A N 1
ATOM 847 C CA . LEU A 1 105 ? -7.666 -3.501 3.849 1.00 95.62 105 LEU A CA 1
ATOM 848 C C . LEU A 1 105 ? -7.070 -4.914 3.795 1.00 95.62 105 LEU A C 1
ATOM 850 O O . LEU A 1 105 ? -6.311 -5.225 2.880 1.00 95.62 105 LEU A O 1
ATOM 854 N N . LYS A 1 106 ? -7.461 -5.793 4.725 1.00 93.81 106 LYS A N 1
ATOM 855 C CA . LYS A 1 106 ? -6.971 -7.175 4.809 1.00 93.81 106 LYS A CA 1
ATOM 856 C C . LYS A 1 106 ? -7.307 -7.995 3.565 1.00 93.81 106 LYS A C 1
ATOM 858 O O . LYS A 1 106 ? -6.445 -8.703 3.052 1.00 93.81 106 LYS A O 1
ATOM 863 N N . GLU A 1 107 ? -8.538 -7.905 3.073 1.00 94.44 107 GLU A N 1
ATOM 864 C CA . GLU A 1 107 ? -8.975 -8.606 1.861 1.00 94.44 107 GLU A CA 1
ATOM 865 C C . GLU A 1 107 ? -8.255 -8.087 0.612 1.00 94.44 107 GLU A C 1
ATOM 867 O O . GLU A 1 107 ? -7.838 -8.876 -0.237 1.00 94.44 107 GLU A O 1
ATOM 872 N N . GLY A 1 108 ? -8.054 -6.770 0.520 1.00 94.19 108 GLY A N 1
ATOM 873 C CA . GLY A 1 108 ? -7.287 -6.163 -0.563 1.00 94.19 108 GLY A CA 1
ATOM 874 C C . GLY A 1 108 ? -5.827 -6.610 -0.580 1.00 94.19 108 GLY A C 1
ATOM 875 O O . GLY A 1 108 ? -5.312 -6.999 -1.627 1.00 94.19 108 GLY A O 1
ATOM 876 N N . MET A 1 109 ? -5.178 -6.625 0.586 1.00 92.12 109 MET A N 1
ATOM 877 C CA . MET A 1 109 ? -3.819 -7.151 0.725 1.00 92.12 109 MET A CA 1
ATOM 878 C C . MET A 1 109 ? -3.764 -8.634 0.346 1.00 92.12 109 MET A C 1
ATOM 880 O O . MET A 1 109 ? -2.877 -9.036 -0.400 1.00 92.12 109 MET A O 1
ATOM 884 N N . ALA A 1 110 ? -4.736 -9.442 0.784 1.00 91.75 110 ALA A N 1
ATOM 885 C CA . ALA A 1 110 ? -4.800 -10.858 0.430 1.00 91.75 110 ALA A CA 1
ATOM 886 C C . ALA A 1 110 ? -4.886 -11.078 -1.092 1.00 91.75 110 ALA A C 1
ATOM 888 O O . ALA A 1 110 ? -4.197 -11.954 -1.606 1.00 91.75 110 ALA A O 1
ATOM 889 N N . GLU A 1 111 ? -5.658 -10.265 -1.826 1.00 92.69 111 GLU A N 1
ATOM 890 C CA . GLU A 1 111 ? -5.679 -10.303 -3.298 1.00 92.69 111 GLU A CA 1
ATOM 891 C C . GLU A 1 111 ? -4.292 -10.022 -3.895 1.00 92.69 111 GLU A C 1
ATOM 893 O O . GLU A 1 111 ? -3.845 -10.747 -4.782 1.00 92.69 111 GLU A O 1
ATOM 898 N N . ILE A 1 112 ? -3.607 -8.991 -3.398 1.00 91.19 112 ILE A N 1
ATOM 899 C CA . ILE A 1 112 ? -2.293 -8.566 -3.893 1.00 91.19 112 ILE A CA 1
ATOM 900 C C . ILE A 1 112 ? -1.221 -9.632 -3.629 1.00 91.19 112 ILE A C 1
ATOM 902 O O . ILE A 1 112 ? -0.422 -9.923 -4.515 1.00 91.19 112 ILE A O 1
ATOM 906 N N . THR A 1 113 ? -1.245 -10.291 -2.465 1.00 89.06 113 THR A N 1
ATOM 907 C CA . THR A 1 113 ? -0.263 -11.342 -2.138 1.00 89.06 113 THR A CA 1
ATOM 908 C C . THR A 1 113 ? -0.298 -12.548 -3.077 1.00 89.06 113 THR A C 1
ATOM 910 O O . THR A 1 113 ? 0.646 -13.329 -3.082 1.00 89.06 113 THR A O 1
ATOM 913 N N . LEU A 1 114 ? -1.354 -12.713 -3.880 1.00 91.75 114 LEU A N 1
ATOM 914 C CA . LEU A 1 114 ? -1.456 -13.774 -4.887 1.00 91.75 114 LEU A CA 1
ATOM 915 C C . LEU A 1 114 ? -0.756 -13.424 -6.214 1.00 91.75 114 LEU A C 1
ATOM 917 O O . LEU A 1 114 ? -0.742 -14.257 -7.118 1.00 91.75 114 LEU A O 1
ATOM 921 N N . MET A 1 115 ? -0.223 -12.208 -6.366 1.00 91.81 115 MET A N 1
ATOM 922 C CA . MET A 1 115 ? 0.472 -11.764 -7.579 1.00 91.81 115 MET A CA 1
ATOM 923 C C . MET A 1 115 ? 1.899 -12.329 -7.663 1.00 91.81 115 MET A C 1
ATOM 925 O O . MET A 1 115 ? 2.525 -12.596 -6.639 1.00 91.81 115 MET A O 1
ATOM 929 N N . GLU A 1 116 ? 2.424 -12.452 -8.888 1.00 92.50 116 GLU A N 1
ATOM 930 C CA . GLU A 1 116 ? 3.773 -12.974 -9.181 1.00 92.50 116 GLU A CA 1
ATOM 931 C C . GLU A 1 116 ? 4.867 -12.259 -8.378 1.00 92.50 116 GLU A C 1
ATOM 933 O O . GLU A 1 116 ? 5.708 -12.919 -7.775 1.00 92.50 116 GLU A O 1
ATOM 938 N N . ALA A 1 117 ? 4.785 -10.926 -8.267 1.00 89.25 117 ALA A N 1
ATOM 939 C CA . ALA A 1 117 ? 5.689 -10.119 -7.445 1.00 89.25 117 ALA A CA 1
ATOM 940 C C . ALA A 1 117 ? 5.891 -10.713 -6.036 1.00 89.25 117 ALA A C 1
ATOM 942 O O . ALA A 1 117 ? 7.019 -10.844 -5.567 1.00 89.25 117 ALA A O 1
ATOM 943 N N . PHE A 1 118 ? 4.808 -11.173 -5.400 1.00 87.50 118 PHE A N 1
ATOM 944 C CA . PHE A 1 118 ? 4.830 -11.734 -4.050 1.00 87.50 118 PHE A CA 1
ATOM 945 C C . PHE A 1 118 ? 5.155 -13.225 -4.024 1.00 87.50 118 PHE A C 1
ATOM 947 O O . PHE A 1 118 ? 5.890 -13.667 -3.143 1.00 87.50 118 PHE A O 1
ATOM 954 N N . GLN A 1 119 ? 4.574 -14.003 -4.937 1.00 89.81 119 GLN A N 1
ATOM 955 C CA . GLN A 1 119 ? 4.710 -15.462 -4.932 1.00 89.81 119 GLN A CA 1
ATOM 956 C C . GLN A 1 119 ? 6.103 -15.917 -5.373 1.00 89.81 119 GLN A C 1
ATOM 958 O O . GLN A 1 119 ? 6.661 -16.833 -4.767 1.00 89.81 119 GLN A O 1
ATOM 963 N N . ASP A 1 120 ? 6.667 -15.249 -6.377 1.00 89.69 120 ASP A N 1
ATOM 964 C CA . ASP A 1 120 ? 7.857 -15.729 -7.076 1.00 89.69 120 ASP A CA 1
ATOM 965 C C . ASP A 1 120 ? 9.102 -14.918 -6.692 1.00 89.69 120 ASP A C 1
ATOM 967 O O . ASP A 1 120 ? 10.191 -15.484 -6.580 1.00 89.69 120 ASP A O 1
ATOM 971 N N . TYR A 1 121 ? 8.939 -13.620 -6.403 1.00 85.12 121 TYR A N 1
ATOM 972 C CA . TYR A 1 121 ? 10.052 -12.710 -6.092 1.00 85.12 121 TYR A CA 1
ATOM 973 C C . TYR A 1 121 ? 10.055 -12.177 -4.651 1.00 85.12 121 TYR A C 1
ATOM 975 O O . TYR A 1 121 ? 10.994 -11.494 -4.250 1.00 85.12 121 TYR A O 1
ATOM 983 N N . GLY A 1 122 ? 9.036 -12.499 -3.845 1.00 75.06 122 GLY A N 1
ATOM 984 C CA . GLY A 1 122 ? 8.960 -12.089 -2.437 1.00 75.06 122 GLY A CA 1
ATOM 985 C C . GLY A 1 122 ? 8.767 -10.583 -2.212 1.00 75.06 122 GLY A C 1
ATOM 986 O O . GLY A 1 122 ? 9.035 -10.094 -1.115 1.00 75.06 122 GLY A O 1
ATOM 987 N N . TYR A 1 123 ? 8.298 -9.861 -3.230 1.00 69.06 123 TYR A N 1
ATOM 988 C CA . TYR A 1 123 ? 8.309 -8.407 -3.321 1.00 69.06 123 TYR A CA 1
ATOM 989 C C . TYR A 1 123 ? 6.894 -7.778 -3.443 1.00 69.06 123 TYR A C 1
ATOM 991 O O . TYR A 1 123 ? 6.119 -8.217 -4.296 1.00 69.06 123 TYR A O 1
ATOM 999 N N . PRO A 1 124 ? 6.557 -6.693 -2.706 1.00 60.50 124 PRO A N 1
ATOM 1000 C CA . PRO A 1 124 ? 7.143 -6.216 -1.455 1.00 60.50 124 PRO A CA 1
ATOM 1001 C C . PRO A 1 124 ? 6.174 -6.294 -0.271 1.00 60.50 124 PRO A C 1
ATOM 1003 O O . PRO A 1 124 ? 4.995 -5.967 -0.367 1.00 60.50 124 PRO A O 1
ATOM 1006 N N . TYR A 1 125 ? 6.724 -6.669 0.881 1.00 64.69 125 TYR A N 1
ATOM 1007 C CA . TYR A 1 125 ? 6.162 -6.492 2.222 1.00 64.69 125 TYR A CA 1
ATOM 1008 C C . TYR A 1 125 ? 4.668 -6.840 2.425 1.00 64.69 125 TYR A C 1
ATOM 1010 O O . TYR A 1 125 ? 3.753 -6.034 2.245 1.00 64.69 125 TYR A O 1
ATOM 1018 N N . VAL A 1 126 ? 4.415 -8.031 2.979 1.00 56.28 126 VAL A N 1
ATOM 1019 C CA . VAL A 1 126 ? 3.124 -8.344 3.608 1.00 56.28 126 VAL A CA 1
ATOM 1020 C C . VAL A 1 126 ? 3.112 -7.724 5.000 1.00 56.28 126 VAL A C 1
ATOM 1022 O O . VAL A 1 126 ? 3.640 -8.294 5.955 1.00 56.28 126 VAL A O 1
ATOM 1025 N N . CYS A 1 127 ? 2.482 -6.559 5.121 1.00 63.78 127 CYS A N 1
ATOM 1026 C CA . CYS A 1 127 ? 2.069 -6.008 6.405 1.00 63.78 127 CYS A CA 1
ATOM 1027 C C . CYS A 1 127 ? 1.399 -7.125 7.221 1.00 63.78 127 CYS A C 1
ATOM 1029 O O . CYS A 1 127 ? 0.370 -7.663 6.804 1.00 63.78 127 CYS A O 1
ATOM 1031 N N . SER A 1 128 ? 1.991 -7.533 8.348 1.00 61.44 128 SER A N 1
ATOM 1032 C CA . SER A 1 128 ? 1.449 -8.630 9.154 1.00 61.44 128 SER A CA 1
ATOM 1033 C C . SER A 1 128 ? 0.180 -8.159 9.870 1.00 61.44 128 SER A C 1
ATOM 1035 O O . SER A 1 128 ? 0.218 -7.729 11.025 1.00 61.44 128 SER A O 1
ATOM 1037 N N . MET A 1 129 ? -0.940 -8.203 9.154 1.00 68.62 129 MET A N 1
ATOM 1038 C CA . MET A 1 129 ? -2.269 -7.878 9.655 1.00 68.62 129 MET A CA 1
ATOM 1039 C C . MET A 1 129 ? -2.770 -9.063 10.484 1.00 68.62 129 MET A C 1
ATOM 1041 O O . MET A 1 129 ? -3.159 -10.097 9.933 1.00 68.62 129 MET A O 1
ATOM 1045 N N . LYS A 1 130 ? -2.682 -8.938 11.814 1.00 58.56 130 LYS A N 1
ATOM 1046 C CA . LYS A 1 130 ? -3.163 -9.956 12.761 1.00 58.56 130 LYS A CA 1
ATOM 1047 C C . LYS A 1 130 ? -4.680 -10.126 12.682 1.00 58.56 130 LYS A C 1
ATOM 1049 O O . LYS A 1 130 ? -5.388 -9.130 12.418 1.00 58.56 130 LYS A O 1
#

Secondary structure (DSSP, 8-state):
-PPPPHHHHHHHHTS---TT-HHHHHHHHHHHHHHHHHHHTT-HHHHHHHHHHHHHHHHHHHHHTTGGGS-SS--HHHHHHHHHHHHHHHHHHTTSS-HHHHHHHHHHHHHHTTSHHHHTS--S------

Organism: Bacteroides thetaiotaomicron (NCBI:txid818)

Sequence (130 aa):
MITINQEIEKGIKAAPLDADCDSFNEVISALTDYVDEGIAAGIFESAIQYYLQILKSVSIHFVDDCHYDYFDDMYSLDYTLQYTCEKFIKAYNEGQMNDDYYVQLKEGMAEITLMEAFQDYGYPYVCSMK

pLDDT: mean 87.89, std 11.0, range [53.78, 98.0]

Radius of gyration: 14.15 Å; chains: 1; bounding box: 37×29×35 Å

Foldseek 3Di:
DQDADVVLLVLQVVFDDDLQCPSNLVSLLVQLVVLVVCLVVLVLVVSLSSLLNNLLSVLVCCVVVVVLVRDDPDNPVLVSSLVSVVSVVVCVVVVSDDPVSLVSNVVSLVVSCPDCSCPPRVDHDDPPSD